Protein AF-A0A7W4JG93-F1 (afdb_monomer_lite)

Structure (mmCIF, N/CA/C/O backbone):
data_AF-A0A7W4JG93-F1
#
_entry.id   AF-A0A7W4JG93-F1
#
loop_
_atom_site.group_PDB
_atom_site.id
_atom_site.type_symbol
_atom_site.label_atom_id
_atom_site.label_alt_id
_atom_site.label_comp_id
_atom_site.label_asym_id
_atom_site.label_entity_id
_atom_site.label_seq_id
_atom_site.pdbx_PDB_ins_code
_atom_site.Cartn_x
_atom_site.Cartn_y
_atom_site.Cartn_z
_atom_site.occupancy
_atom_site.B_iso_or_equiv
_atom_site.auth_seq_id
_atom_site.auth_comp_id
_atom_site.auth_asym_id
_atom_site.auth_atom_id
_atom_site.pdbx_PDB_model_num
ATOM 1 N N . SER A 1 1 ? -10.944 8.190 21.477 1.00 80.38 1 SER A N 1
ATOM 2 C CA . SER A 1 1 ? -9.568 8.052 20.952 1.00 80.38 1 SER A CA 1
ATOM 3 C C . SER A 1 1 ? -9.637 7.511 19.534 1.00 80.38 1 SER A C 1
ATOM 5 O O . SER A 1 1 ? -10.411 6.595 19.283 1.00 80.38 1 SER A O 1
ATOM 7 N N . VAL A 1 2 ? -8.891 8.098 18.596 1.00 90.19 2 VAL A N 1
ATOM 8 C CA . VAL A 1 2 ? -8.846 7.634 17.198 1.00 90.19 2 VAL A CA 1
ATOM 9 C C . VAL A 1 2 ? -7.818 6.510 17.084 1.00 90.19 2 VAL A C 1
ATOM 11 O O . VAL A 1 2 ? -6.711 6.637 17.602 1.00 90.19 2 VAL A O 1
ATOM 14 N N . ARG A 1 3 ? -8.179 5.403 16.427 1.00 91.12 3 ARG A N 1
ATOM 15 C CA . ARG A 1 3 ? -7.242 4.330 16.064 1.00 91.12 3 ARG A CA 1
ATOM 16 C C . ARG A 1 3 ? -6.822 4.525 14.613 1.00 91.12 3 ARG A C 1
ATOM 18 O O . ARG A 1 3 ? -7.659 4.426 13.723 1.00 91.12 3 ARG A O 1
ATOM 25 N N . PHE A 1 4 ? -5.539 4.786 14.393 1.00 93.25 4 PHE A N 1
ATOM 26 C CA . PHE A 1 4 ? -4.954 4.965 13.068 1.00 93.25 4 PHE A CA 1
ATOM 27 C C . PHE A 1 4 ? -4.059 3.768 12.724 1.00 93.25 4 PHE A C 1
ATOM 29 O O . PHE A 1 4 ? -3.269 3.333 13.560 1.00 93.25 4 PHE A O 1
ATOM 36 N N . ARG A 1 5 ? -4.220 3.207 11.521 1.00 93.06 5 ARG A N 1
ATOM 37 C CA . ARG A 1 5 ? -3.484 2.031 11.026 1.00 93.06 5 ARG A CA 1
ATOM 38 C C . ARG A 1 5 ? -3.014 2.326 9.597 1.00 93.06 5 ARG A C 1
ATOM 40 O O . ARG A 1 5 ? -3.786 2.091 8.669 1.00 93.06 5 ARG A O 1
ATOM 47 N N . PRO A 1 6 ? -1.829 2.932 9.418 1.00 95.25 6 PRO A N 1
ATOM 48 C CA . PRO A 1 6 ? -1.364 3.318 8.094 1.00 95.25 6 PRO A CA 1
ATOM 49 C C . PRO A 1 6 ? -1.057 2.086 7.240 1.00 95.25 6 PRO A C 1
ATOM 51 O O . PRO A 1 6 ? -0.583 1.070 7.746 1.00 95.25 6 PRO A O 1
ATOM 54 N N . MET A 1 7 ? -1.292 2.216 5.937 1.00 97.19 7 MET A N 1
ATOM 55 C CA . MET A 1 7 ? -0.784 1.310 4.913 1.00 97.19 7 MET A CA 1
ATOM 56 C C . MET A 1 7 ? 0.224 2.100 4.084 1.00 97.19 7 MET A C 1
ATOM 58 O O . MET A 1 7 ? -0.134 3.102 3.465 1.00 97.19 7 MET A O 1
ATOM 62 N N . THR A 1 8 ? 1.491 1.702 4.131 1.00 96.56 8 THR A N 1
ATOM 63 C CA . THR A 1 8 ? 2.605 2.409 3.487 1.00 96.56 8 THR A CA 1
ATOM 64 C C . THR A 1 8 ? 3.471 1.430 2.715 1.00 96.56 8 THR A C 1
ATOM 66 O O . THR A 1 8 ? 3.354 0.217 2.887 1.00 96.56 8 THR A O 1
ATOM 69 N N . LEU A 1 9 ? 4.377 1.956 1.890 1.00 96.31 9 LEU A N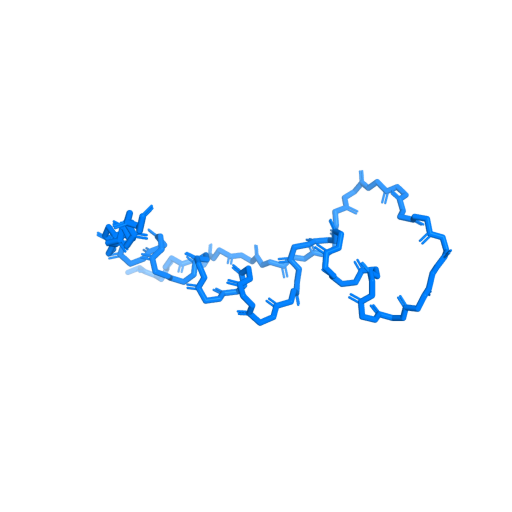 1
ATOM 70 C CA . LEU A 1 9 ? 5.422 1.123 1.310 1.00 96.31 9 LEU A CA 1
ATOM 71 C C . LEU A 1 9 ? 6.251 0.469 2.429 1.00 96.31 9 LEU A C 1
ATOM 73 O O . LEU A 1 9 ? 6.501 1.116 3.455 1.00 96.31 9 LEU A O 1
ATOM 77 N N . PRO A 1 10 ? 6.634 -0.806 2.263 1.00 95.50 10 PRO A N 1
ATOM 78 C CA . PRO A 1 10 ? 7.399 -1.528 3.261 1.00 95.50 10 PRO A CA 1
ATOM 79 C C . PRO A 1 10 ? 8.867 -1.094 3.243 1.00 95.50 10 PRO A C 1
ATOM 81 O O . PRO A 1 10 ? 9.392 -0.670 2.215 1.00 95.50 10 PRO A O 1
ATOM 84 N N . ASP A 1 11 ? 9.544 -1.265 4.376 1.00 96.69 11 ASP A N 1
ATOM 85 C CA . ASP A 1 11 ? 10.989 -1.045 4.493 1.00 96.69 11 ASP A CA 1
ATOM 86 C C . ASP A 1 11 ? 11.770 -2.243 3.928 1.00 96.69 11 ASP A C 1
ATOM 88 O O . ASP A 1 11 ? 12.364 -3.048 4.643 1.00 96.69 11 ASP A O 1
ATOM 92 N N . ARG A 1 12 ? 11.648 -2.437 2.614 1.00 96.50 12 ARG A N 1
ATOM 93 C CA . ARG A 1 12 ? 12.378 -3.428 1.817 1.00 96.50 12 ARG A CA 1
ATOM 94 C C . ARG A 1 12 ? 12.383 -2.997 0.356 1.00 96.50 12 ARG A C 1
ATOM 96 O O . ARG A 1 12 ? 11.521 -2.236 -0.079 1.00 96.50 12 ARG A O 1
ATOM 103 N N . PHE A 1 13 ? 13.305 -3.552 -0.422 1.00 96.94 13 PHE A N 1
ATOM 104 C CA . PHE A 1 13 ? 13.242 -3.407 -1.872 1.00 96.94 13 PHE A CA 1
ATOM 105 C C . PHE A 1 13 ? 12.016 -4.130 -2.450 1.00 96.94 13 PHE A C 1
ATOM 107 O O . PHE A 1 13 ? 11.566 -5.154 -1.924 1.00 96.94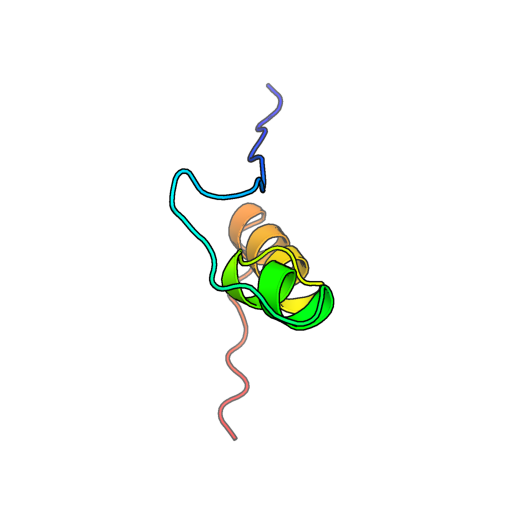 13 PHE A O 1
ATOM 114 N N . ILE A 1 14 ? 11.489 -3.551 -3.525 1.00 97.06 14 ILE A N 1
ATOM 115 C CA . ILE A 1 14 ? 10.448 -4.104 -4.390 1.00 97.06 14 ILE A CA 1
ATOM 116 C C . ILE A 1 14 ? 11.076 -4.223 -5.773 1.00 97.06 14 ILE A C 1
ATOM 118 O O . ILE A 1 14 ? 11.770 -3.299 -6.216 1.00 97.06 14 ILE A O 1
ATOM 122 N N . ASP A 1 15 ? 10.850 -5.350 -6.439 1.00 96.88 15 ASP A N 1
ATOM 123 C CA . ASP A 1 15 ? 11.408 -5.577 -7.764 1.00 96.88 15 ASP A CA 1
ATOM 124 C C . ASP A 1 15 ? 10.803 -4.602 -8.776 1.00 96.88 15 ASP A C 1
ATOM 126 O O . ASP A 1 15 ? 9.599 -4.326 -8.788 1.00 96.88 15 ASP A O 1
ATOM 130 N N . HIS A 1 16 ? 11.651 -4.068 -9.658 1.00 96.94 16 HIS A N 1
ATOM 131 C CA . HIS A 1 16 ? 11.181 -3.154 -10.686 1.00 96.94 16 HIS A CA 1
ATOM 132 C C . HIS A 1 16 ? 10.183 -3.861 -11.605 1.00 96.94 16 HIS A C 1
ATOM 134 O O . HIS A 1 16 ? 10.486 -4.876 -12.233 1.00 96.94 16 HIS A O 1
ATOM 140 N N . ASN A 1 17 ? 8.985 -3.299 -11.692 1.00 97.50 17 ASN A N 1
ATOM 141 C CA . ASN A 1 17 ? 7.881 -3.873 -12.443 1.00 97.50 17 ASN A CA 1
ATOM 142 C C . ASN A 1 17 ? 6.916 -2.757 -12.871 1.00 97.50 17 ASN A C 1
ATOM 144 O O . ASN A 1 17 ? 7.127 -1.577 -12.587 1.00 97.50 17 ASN A O 1
ATOM 148 N N . THR A 1 18 ? 5.814 -3.114 -13.518 1.00 98.44 18 THR A N 1
ATOM 149 C CA . THR A 1 18 ? 4.677 -2.204 -13.692 1.00 98.44 18 THR A CA 1
ATOM 150 C C . THR A 1 18 ? 4.206 -1.655 -12.341 1.00 98.44 18 THR A C 1
ATOM 152 O O . THR A 1 18 ? 4.309 -2.326 -11.311 1.00 98.44 18 THR A O 1
ATOM 155 N N . GLN A 1 19 ? 3.682 -0.429 -12.335 1.00 96.88 19 GLN A N 1
ATOM 156 C CA . GLN A 1 19 ? 3.216 0.235 -11.115 1.00 96.88 19 GLN A CA 1
ATOM 157 C C . GLN A 1 19 ? 2.183 -0.612 -10.351 1.00 96.88 19 GLN A C 1
ATOM 159 O O . GLN A 1 19 ? 2.323 -0.809 -9.145 1.00 96.88 19 GLN A O 1
ATOM 164 N N . ASP A 1 20 ? 1.203 -1.185 -11.055 1.00 97.69 20 ASP A N 1
ATOM 165 C CA . ASP A 1 20 ? 0.174 -2.044 -10.457 1.00 97.69 20 ASP A CA 1
ATOM 166 C C . ASP A 1 20 ? 0.762 -3.290 -9.788 1.00 97.69 20 ASP A C 1
ATOM 168 O O . ASP A 1 20 ? 0.293 -3.716 -8.733 1.00 97.69 20 ASP A O 1
ATOM 172 N N . ALA A 1 21 ? 1.793 -3.891 -10.391 1.00 97.81 21 ALA A N 1
ATOM 173 C CA . ALA A 1 21 ? 2.467 -5.038 -9.800 1.00 97.81 21 ALA A CA 1
ATOM 174 C C . ALA A 1 21 ? 3.221 -4.660 -8.522 1.00 97.81 21 ALA A C 1
ATOM 176 O O . ALA A 1 21 ? 3.097 -5.368 -7.525 1.00 97.81 21 ALA A O 1
ATOM 177 N N . GLN A 1 22 ? 3.919 -3.523 -8.525 1.00 97.88 22 GLN A N 1
ATOM 178 C CA . GLN A 1 22 ? 4.624 -3.024 -7.343 1.00 97.88 22 GLN A CA 1
ATOM 179 C C . GLN A 1 22 ? 3.654 -2.692 -6.197 1.00 97.88 22 GLN A C 1
ATOM 181 O O . GLN A 1 22 ? 3.908 -3.062 -5.052 1.00 97.88 22 GLN A O 1
ATOM 186 N N . TYR A 1 23 ? 2.510 -2.055 -6.482 1.00 97.19 23 TYR A N 1
ATOM 187 C CA . TYR A 1 23 ? 1.500 -1.780 -5.452 1.00 97.19 23 TYR A CA 1
ATOM 188 C C . TYR A 1 23 ? 0.882 -3.048 -4.879 1.00 97.19 23 TYR A C 1
ATOM 190 O O . TYR A 1 23 ? 0.696 -3.140 -3.666 1.00 97.19 23 TYR A O 1
ATOM 198 N N . ARG A 1 24 ? 0.606 -4.042 -5.725 1.00 97.75 24 ARG A N 1
ATOM 199 C CA . ARG A 1 24 ? 0.112 -5.346 -5.276 1.00 97.75 24 ARG A CA 1
ATOM 200 C C . ARG A 1 24 ? 1.120 -6.047 -4.373 1.00 97.75 24 ARG A C 1
ATOM 202 O O . ARG A 1 24 ? 0.743 -6.543 -3.318 1.00 97.75 24 ARG A O 1
ATOM 209 N N . GLU A 1 25 ? 2.400 -6.039 -4.741 1.00 97.56 25 GLU A N 1
ATOM 210 C CA . GLU A 1 25 ? 3.471 -6.614 -3.920 1.00 97.56 25 GLU A CA 1
ATOM 211 C C . GLU A 1 25 ? 3.641 -5.882 -2.576 1.00 97.56 25 GLU A C 1
ATOM 213 O O . GLU A 1 25 ? 3.918 -6.504 -1.548 1.00 97.56 25 GLU A O 1
ATOM 218 N N . ALA A 1 26 ? 3.433 -4.564 -2.561 1.00 97.69 26 ALA A N 1
ATOM 219 C CA . ALA A 1 26 ? 3.422 -3.757 -1.344 1.00 97.69 26 ALA A CA 1
ATOM 220 C C . ALA A 1 26 ? 2.146 -3.933 -0.495 1.00 97.69 26 ALA A C 1
ATOM 222 O O . ALA A 1 26 ? 2.084 -3.402 0.613 1.00 97.69 26 ALA A O 1
ATOM 223 N N . GLY A 1 27 ? 1.123 -4.640 -0.991 1.00 97.50 27 GLY A N 1
ATOM 224 C CA . GLY A 1 27 ? -0.178 -4.755 -0.326 1.00 97.50 27 GLY A CA 1
ATOM 225 C C . GLY A 1 27 ? -0.977 -3.447 -0.316 1.00 97.50 27 GLY A C 1
ATOM 226 O O . GLY A 1 27 ? -1.777 -3.222 0.587 1.00 97.50 27 GLY A O 1
ATOM 227 N N . LEU A 1 28 ? -0.748 -2.572 -1.297 1.00 97.81 28 LEU A N 1
ATOM 228 C CA . LEU A 1 28 ? -1.376 -1.253 -1.434 1.00 97.81 28 LEU A CA 1
ATOM 229 C C . LEU A 1 28 ? -2.370 -1.190 -2.603 1.00 97.81 28 LEU A C 1
ATOM 231 O O . LEU A 1 28 ? -2.689 -0.107 -3.090 1.00 97.81 28 LEU A O 1
ATOM 235 N N . ASP A 1 29 ? -2.852 -2.342 -3.068 1.00 97.88 29 ASP A N 1
ATOM 236 C CA . ASP A 1 29 ? -3.921 -2.408 -4.061 1.00 97.88 29 ASP A CA 1
ATOM 237 C C . ASP A 1 29 ? -5.321 -2.365 -3.418 1.00 97.88 29 ASP A C 1
ATOM 239 O O . ASP A 1 29 ? -5.489 -2.440 -2.197 1.00 97.88 29 ASP A O 1
ATOM 243 N N . ALA A 1 30 ? -6.355 -2.226 -4.253 1.00 97.00 30 ALA A N 1
ATOM 244 C CA . ALA A 1 30 ? -7.736 -2.092 -3.788 1.00 97.00 30 ALA A CA 1
ATOM 245 C C . ALA A 1 30 ? -8.204 -3.290 -2.940 1.00 97.00 30 ALA A C 1
ATOM 247 O O . ALA A 1 30 ? -8.893 -3.105 -1.933 1.00 97.00 30 ALA A O 1
ATOM 248 N N . THR A 1 31 ? -7.810 -4.507 -3.321 1.00 96.50 31 THR A N 1
ATOM 249 C CA . THR A 1 31 ? -8.180 -5.743 -2.620 1.00 96.50 31 THR A CA 1
ATOM 250 C C . THR A 1 31 ? -7.566 -5.781 -1.223 1.00 96.50 31 THR A C 1
ATOM 252 O O . THR A 1 31 ? -8.272 -6.030 -0.242 1.00 96.50 31 THR A O 1
ATOM 255 N N . ALA A 1 32 ? -6.272 -5.479 -1.106 1.00 96.81 32 ALA A N 1
ATOM 256 C CA . ALA A 1 32 ? -5.558 -5.454 0.164 1.00 96.81 32 ALA A CA 1
ATOM 257 C C . ALA A 1 32 ? -6.049 -4.328 1.090 1.00 96.81 32 ALA A C 1
ATOM 259 O O . ALA A 1 32 ? -6.194 -4.542 2.299 1.00 96.81 32 ALA A O 1
ATOM 260 N N . ILE A 1 33 ? -6.373 -3.153 0.536 1.00 96.81 33 ILE A N 1
ATOM 261 C CA . ILE A 1 33 ? -6.955 -2.034 1.293 1.00 96.81 33 ILE A CA 1
ATOM 262 C C . ILE A 1 33 ? -8.321 -2.426 1.867 1.00 96.81 33 ILE A C 1
ATOM 264 O O . ILE A 1 33 ? -8.555 -2.257 3.066 1.00 96.81 33 ILE A O 1
ATOM 268 N N . ALA A 1 34 ? -9.211 -2.996 1.049 1.00 96.44 34 ALA A N 1
ATOM 269 C CA . ALA A 1 34 ? -10.531 -3.433 1.502 1.00 96.44 34 ALA A CA 1
ATOM 270 C C . ALA A 1 34 ? -10.430 -4.519 2.586 1.00 96.44 34 ALA A C 1
ATOM 272 O O . ALA A 1 34 ? -11.105 -4.436 3.615 1.00 96.44 34 ALA A O 1
ATOM 273 N N . ALA A 1 35 ? -9.540 -5.498 2.40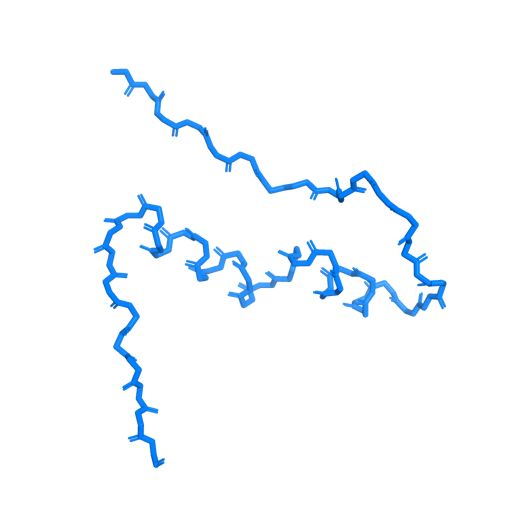1 1.00 95.50 35 ALA A N 1
ATOM 274 C CA . ALA A 1 35 ? -9.290 -6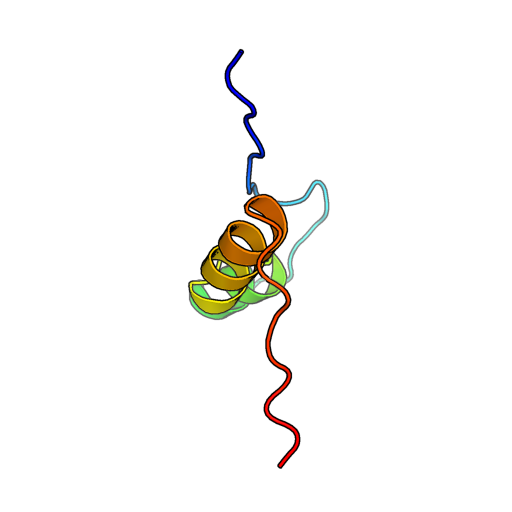.542 3.390 1.00 95.50 35 ALA A CA 1
ATOM 275 C C . ALA A 1 35 ? -8.764 -5.964 4.716 1.00 95.50 35 ALA A C 1
ATOM 277 O O . ALA A 1 35 ? -9.276 -6.303 5.785 1.00 95.50 35 ALA A O 1
ATOM 278 N N . THR A 1 36 ? -7.800 -5.040 4.656 1.00 95.31 36 THR A N 1
ATOM 279 C CA . THR A 1 36 ? -7.258 -4.356 5.839 1.00 95.31 36 THR A CA 1
ATOM 280 C C . THR A 1 36 ? -8.336 -3.565 6.571 1.00 95.31 36 THR A C 1
ATOM 282 O O . THR A 1 36 ? -8.408 -3.622 7.799 1.00 95.31 36 THR A O 1
ATOM 285 N N . ALA A 1 37 ? -9.206 -2.865 5.839 1.00 94.69 37 ALA A N 1
ATOM 286 C CA . ALA A 1 37 ? -10.314 -2.114 6.416 1.00 94.6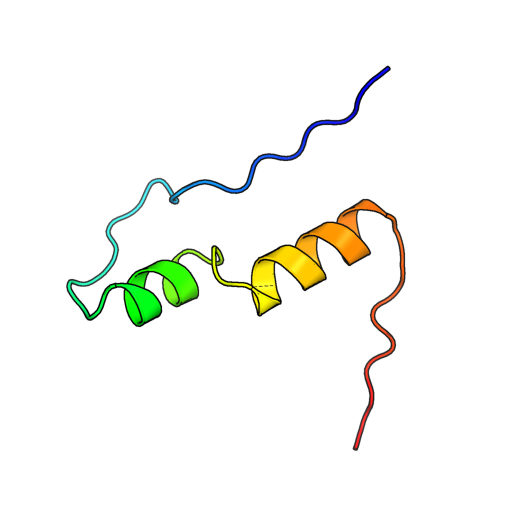9 37 ALA A CA 1
ATOM 287 C C . ALA A 1 37 ? -11.324 -3.033 7.126 1.00 94.69 37 ALA A C 1
ATOM 289 O O . ALA A 1 37 ? -11.678 -2.772 8.277 1.00 94.69 37 ALA A O 1
ATOM 290 N N . MET A 1 38 ? -11.736 -4.138 6.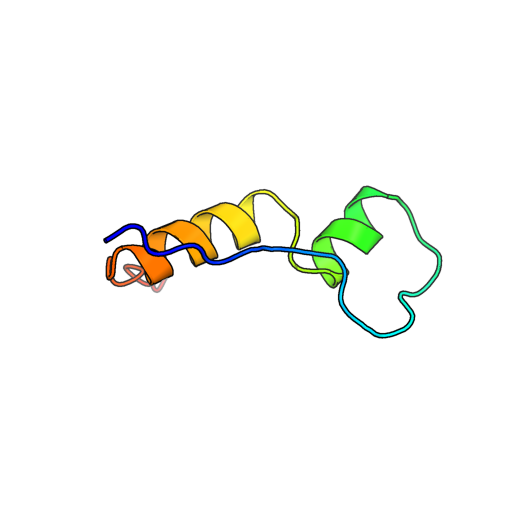495 1.00 95.00 38 MET A N 1
ATOM 291 C CA . MET A 1 38 ? -12.641 -5.117 7.115 1.00 95.00 38 MET A CA 1
ATOM 292 C C . MET A 1 38 ? -12.029 -5.739 8.373 1.00 95.00 38 MET A C 1
ATOM 294 O O . MET A 1 38 ? -12.672 -5.772 9.424 1.00 95.00 38 MET A O 1
ATOM 298 N N . HIS A 1 39 ? -10.758 -6.139 8.302 1.00 93.00 39 HIS A N 1
ATOM 299 C CA . HIS A 1 39 ? -10.024 -6.662 9.450 1.00 93.00 39 HIS A CA 1
ATOM 300 C C . HIS A 1 39 ? -9.921 -5.624 10.583 1.00 93.00 39 HIS A C 1
ATOM 302 O O . HIS A 1 39 ? -10.164 -5.934 11.748 1.00 93.00 39 HIS A O 1
ATOM 308 N N . ALA A 1 40 ? -9.633 -4.362 10.256 1.00 93.31 40 ALA A N 1
ATOM 309 C CA . ALA A 1 40 ? -9.546 -3.266 11.220 1.00 93.31 40 ALA A CA 1
ATOM 310 C C . ALA A 1 40 ? -10.876 -2.966 11.936 1.00 93.31 40 ALA A C 1
ATOM 312 O O . ALA A 1 40 ? -10.841 -2.470 13.072 1.00 93.31 40 ALA A O 1
ATOM 313 N N . LEU A 1 41 ? -12.005 -3.254 11.278 1.00 92.12 41 LEU A N 1
ATOM 314 C CA . LEU A 1 41 ? -13.368 -3.153 11.806 1.00 92.12 41 LEU A CA 1
ATOM 315 C C . LEU A 1 41 ? -13.827 -4.420 12.548 1.00 92.12 41 LEU A C 1
ATOM 317 O O . LEU A 1 41 ? -14.883 -4.397 13.174 1.00 92.12 41 LEU A O 1
ATOM 321 N N . GLY A 1 42 ? -13.049 -5.507 12.513 1.00 91.44 42 GLY A N 1
ATOM 322 C CA . GLY A 1 42 ? -13.422 -6.788 13.120 1.00 91.44 42 GLY A CA 1
ATOM 323 C C . GLY A 1 42 ? -14.516 -7.536 12.356 1.00 91.44 42 GLY A C 1
ATOM 324 O O . GLY A 1 42 ? -15.154 -8.424 12.917 1.00 91.44 42 GLY A O 1
ATOM 325 N N . VAL A 1 43 ? -14.748 -7.191 11.087 1.00 90.06 43 VAL A N 1
ATOM 326 C CA . VAL A 1 43 ? -15.655 -7.940 10.216 1.00 90.06 43 VAL A CA 1
ATOM 327 C C . VAL A 1 43 ? -14.904 -9.189 9.766 1.00 90.06 43 VAL A C 1
ATOM 329 O O . VAL A 1 43 ? -13.915 -9.086 9.039 1.00 90.06 43 VAL A O 1
ATOM 332 N N . ALA A 1 44 ? -15.336 -10.365 10.231 1.00 70.75 44 ALA A N 1
ATOM 333 C CA . ALA A 1 44 ? -14.793 -11.626 9.741 1.00 70.75 44 ALA A CA 1
ATOM 334 C C . ALA A 1 44 ? -14.973 -11.661 8.221 1.00 70.75 44 ALA A C 1
ATOM 336 O O . ALA A 1 44 ? -16.092 -11.486 7.735 1.00 70.75 44 ALA A O 1
ATOM 337 N N . SER A 1 45 ? -13.886 -11.864 7.472 1.00 60.94 45 SER A N 1
ATOM 338 C CA . SER A 1 45 ? -14.013 -12.175 6.057 1.00 60.94 45 SER A CA 1
ATOM 339 C C . SER A 1 45 ? -14.815 -13.467 5.979 1.00 60.94 45 SER A C 1
ATOM 341 O O . SER A 1 45 ? -14.355 -14.534 6.386 1.00 60.94 45 SER A O 1
ATOM 343 N N . SER A 1 46 ? -16.061 -13.365 5.524 1.00 58.84 46 SER A N 1
ATOM 344 C CA . SER A 1 46 ? -16.833 -14.520 5.103 1.00 58.84 46 SER A CA 1
ATOM 345 C C . SER A 1 46 ? -16.047 -15.136 3.954 1.00 58.84 46 SER A C 1
ATOM 347 O O . SER A 1 46 ? -16.134 -14.672 2.819 1.00 58.84 46 SER A O 1
ATOM 349 N N . GLN A 1 47 ? -15.183 -16.100 4.277 1.00 53.28 47 GLN A N 1
ATOM 350 C CA . GLN A 1 47 ? -14.509 -16.922 3.291 1.00 53.28 47 GLN A CA 1
ATOM 351 C C . GLN A 1 47 ? -15.622 -17.603 2.505 1.00 53.28 47 GLN A C 1
ATOM 353 O O . GLN A 1 47 ? -16.266 -18.528 2.994 1.00 53.28 47 GLN A O 1
ATOM 358 N N . GLN A 1 48 ? -15.901 -17.086 1.311 1.00 51.97 48 GLN A N 1
ATOM 359 C CA . GLN A 1 48 ? -16.707 -17.778 0.325 1.00 51.97 48 GLN A CA 1
ATOM 360 C C . GLN A 1 48 ? -15.841 -18.946 -0.155 1.00 51.97 48 GLN A C 1
ATOM 362 O O . GLN A 1 48 ? -15.097 -18.833 -1.123 1.00 51.97 48 GLN A O 1
ATOM 367 N N . THR A 1 49 ? -15.863 -20.041 0.601 1.00 40.59 49 THR A N 1
ATOM 368 C CA . THR A 1 49 ? -15.448 -21.354 0.119 1.00 40.59 49 THR A CA 1
ATOM 369 C C . THR A 1 49 ? -16.360 -21.699 -1.052 1.00 40.59 49 THR A C 1
ATOM 371 O O . THR A 1 49 ? -17.561 -21.903 -0.853 1.00 40.59 49 THR A O 1
ATOM 374 N N . ALA A 1 50 ? -15.797 -21.671 -2.256 1.00 39.66 50 ALA A N 1
ATOM 375 C CA . ALA A 1 50 ? -16.318 -22.389 -3.410 1.00 39.66 50 ALA A CA 1
ATOM 376 C C . ALA A 1 50 ? -15.622 -23.751 -3.479 1.00 39.66 50 ALA A C 1
ATOM 378 O O . ALA A 1 50 ? -14.408 -23.791 -3.168 1.00 39.66 50 ALA A O 1
#

InterPro domains:
  IPR009014 Transketolase C-terminal/Pyruvate-ferredoxin oxidoreductase domain II [G3DSA:3.40.50.920] (1-44)

pLDDT: mean 89.59, std 15.27, range [39.66, 98.44]

Sequence (50 aa):
SVRFRPMTLPDRFIDHNTQDAQYREAGLDATAIAATAMHALGVASSQQTA

Radius of gyration: 13.53 Å; chains: 1; bounding box: 30×30×35 Å

Organism: NCBI:txid1017177

Secondary structure (DSSP, 8-state):
----------SS---S--HHHHHHHTT-SHHHHHHHHHHHHT--------

Foldseek 3Di:
DDDDDDQDADPDDDDDDPPQVSCVVSLNDPVSVVVVVCVVVVNPPPPPDD